Protein AF-0000000066879331 (afdb_homodimer)

Foldseek 3Di:
DLPPFKFWPDALADPVVVVVLSVLLVVQVVVDDDQVSSQVSSQVVCCVPVNHAKGKDKAQDDDDDDDADGSFWTWMDGPNMIMTIGGHDD/DLPPFKFWPDALADPVVVVVLSVLLVVQVVVDDDQVSSQVSSQVVCCVPVNHAKGKDKAQDDDDDDDAPGSFWTWMDDPNMIMTIGGHDD

Radius of gyration: 16.03 Å; Cα contacts (8 Å, |Δi|>4): 354; chains: 2; bounding box: 32×49×27 Å

Structure (mmCIF, N/CA/C/O backbone):
data_AF-0000000066879331-model_v1
#
loop_
_entity.id
_entity.type
_entity.pdbx_description
1 polymer 'Dynein light chain'
#
loop_
_atom_site.group_PDB
_atom_site.id
_atom_site.type_symbol
_atom_site.label_atom_id
_atom_site.label_alt_id
_atom_site.label_comp_id
_atom_site.label_asym_id
_atom_site.label_entity_id
_atom_site.label_seq_id
_atom_site.pdbx_PDB_ins_code
_atom_site.Cartn_x
_atom_site.Cartn_y
_atom_site.Cartn_z
_atom_site.occupancy
_atom_site.B_iso_or_equiv
_atom_site.auth_seq_id
_atom_site.auth_comp_id
_atom_site.auth_asym_id
_atom_site.auth_atom_id
_atom_site.pdbx_PDB_model_num
ATOM 1 N N . MET A 1 1 ? -7.32 -25.547 -8.086 1 41.84 1 MET A N 1
ATOM 2 C CA . MET A 1 1 ? -7.797 -24.703 -9.18 1 41.84 1 MET A CA 1
ATOM 3 C C . MET A 1 1 ? -8.031 -23.266 -8.695 1 41.84 1 MET A C 1
ATOM 5 O O . MET A 1 1 ? -8.352 -23.047 -7.527 1 41.84 1 MET A O 1
ATOM 9 N N . PRO A 1 2 ? -7.25 -22.234 -9.32 1 49.66 2 PRO A N 1
ATOM 10 C CA . PRO A 1 2 ? -7.668 -20.953 -8.758 1 49.66 2 PRO A CA 1
ATOM 11 C C . PRO A 1 2 ? -9.172 -20.891 -8.492 1 49.66 2 PRO A C 1
ATOM 13 O O . PRO A 1 2 ? -9.961 -21.469 -9.242 1 49.66 2 PRO A O 1
ATOM 16 N N . ASP A 1 3 ? -9.578 -20.812 -7.23 1 56.25 3 ASP A N 1
ATOM 17 C CA . ASP A 1 3 ? -11.008 -20.672 -6.977 1 56.25 3 ASP A CA 1
ATOM 18 C C . ASP A 1 3 ? -11.648 -19.703 -7.969 1 56.25 3 ASP A C 1
ATOM 20 O O . ASP A 1 3 ? -11.008 -18.75 -8.414 1 56.25 3 ASP A O 1
ATOM 24 N N . ASP A 1 4 ? -12.664 -20.172 -8.719 1 63.66 4 ASP A N 1
ATOM 25 C CA . ASP A 1 4 ? -13.508 -19.547 -9.719 1 63.66 4 ASP A CA 1
ATOM 26 C C . ASP A 1 4 ? -13.727 -18.062 -9.406 1 63.66 4 ASP A C 1
ATOM 28 O O . ASP A 1 4 ? -14.219 -17.312 -10.25 1 63.66 4 ASP A O 1
ATOM 32 N N . GLN A 1 5 ? -12.984 -17.578 -8.18 1 85.19 5 GLN A N 1
ATOM 33 C CA . GLN A 1 5 ? -13.391 -16.219 -7.84 1 85.19 5 GLN A CA 1
ATOM 34 C C . GLN A 1 5 ? -12.203 -15.266 -7.844 1 85.19 5 GLN A C 1
ATOM 36 O O . GLN A 1 5 ? -12.32 -14.109 -7.426 1 85.19 5 GLN A O 1
ATOM 41 N N . THR A 1 6 ? -11.078 -15.789 -8.516 1 95.06 6 THR A N 1
ATOM 42 C CA . THR A 1 6 ? -9.906 -14.914 -8.531 1 95.06 6 THR A CA 1
ATOM 43 C C . THR A 1 6 ? -9.766 -14.219 -9.883 1 95.06 6 THR A C 1
ATOM 45 O O . THR A 1 6 ? -9.875 -14.867 -10.93 1 95.06 6 THR A O 1
ATOM 48 N N . LYS A 1 7 ? -9.609 -12.953 -9.938 1 97.12 7 LYS A N 1
ATOM 49 C CA . LYS A 1 7 ? -9.391 -12.148 -11.141 1 97.12 7 LYS A CA 1
ATOM 50 C C . LYS A 1 7 ? -8.109 -11.336 -11.031 1 97.12 7 LYS A C 1
ATOM 52 O O . LYS A 1 7 ? -8.023 -10.414 -10.219 1 97.12 7 LYS A O 1
ATOM 57 N N . ILE A 1 8 ? -7.152 -11.711 -11.891 1 97.69 8 ILE A N 1
ATOM 58 C CA . ILE A 1 8 ? -5.891 -10.984 -11.906 1 97.69 8 ILE A CA 1
ATOM 59 C C . ILE A 1 8 ? -6.027 -9.727 -12.773 1 97.69 8 ILE A C 1
ATOM 61 O O . ILE A 1 8 ? -6.375 -9.812 -13.953 1 97.69 8 ILE A O 1
ATOM 65 N N . ILE A 1 9 ? -5.852 -8.664 -12.172 1 98.12 9 ILE A N 1
ATOM 66 C CA . ILE A 1 9 ? -5.949 -7.398 -12.891 1 98.12 9 ILE A CA 1
ATOM 67 C C . ILE A 1 9 ? -4.582 -7.027 -13.461 1 98.12 9 ILE A C 1
ATOM 69 O O . ILE A 1 9 ? -4.488 -6.531 -14.586 1 98.12 9 ILE A O 1
ATOM 73 N N . MET A 1 10 ? -3.494 -7.242 -12.688 1 97.81 10 MET A N 1
ATOM 74 C CA . MET A 1 10 ? -2.127 -6.93 -13.086 1 97.81 10 MET A CA 1
ATOM 75 C C . MET A 1 10 ? -1.138 -7.898 -12.445 1 97.81 10 MET A C 1
ATOM 77 O O . MET A 1 10 ? -1.244 -8.203 -11.258 1 97.81 10 MET A O 1
ATOM 81 N N . ALA A 1 11 ? -0.287 -8.43 -13.227 1 98.12 11 ALA A N 1
ATOM 82 C CA . ALA A 1 11 ? 0.788 -9.273 -12.703 1 98.12 11 ALA A CA 1
ATOM 83 C C . ALA A 1 11 ? 2.061 -9.109 -13.531 1 98.12 11 ALA A C 1
ATOM 85 O O . ALA A 1 11 ? 2.064 -9.359 -14.734 1 98.12 11 ALA A O 1
ATOM 86 N N . TYR A 1 12 ? 3.047 -8.578 -12.891 1 97.62 12 TYR A N 1
ATOM 87 C CA . TYR A 1 12 ? 4.402 -8.562 -13.43 1 97.62 12 TYR A CA 1
ATOM 88 C C . TYR A 1 12 ? 5.324 -9.461 -12.617 1 97.62 12 TYR A C 1
ATOM 90 O O . TYR A 1 12 ? 6.141 -8.977 -11.828 1 97.62 12 TYR A O 1
ATOM 98 N N . MET A 1 13 ? 5.129 -10.727 -12.828 1 97.75 13 MET A N 1
ATOM 99 C CA . MET A 1 13 ? 5.934 -11.734 -12.148 1 97.75 13 MET A CA 1
ATOM 100 C C . MET A 1 13 ? 5.816 -13.086 -12.836 1 97.75 13 MET A C 1
ATOM 102 O O . MET A 1 13 ? 4.879 -13.312 -13.609 1 97.75 13 MET A O 1
ATOM 106 N N . PRO A 1 14 ? 6.797 -14.039 -12.609 1 97.5 14 PRO A N 1
ATOM 107 C CA . PRO A 1 14 ? 6.688 -15.367 -13.211 1 97.5 14 PRO A CA 1
ATOM 108 C C . PRO A 1 14 ? 5.406 -16.094 -12.805 1 97.5 14 PRO A C 1
ATOM 110 O O . PRO A 1 14 ? 4.91 -15.898 -11.695 1 97.5 14 PRO A O 1
ATOM 113 N N . LYS A 1 15 ? 4.949 -16.984 -13.664 1 97.44 15 LYS A N 1
ATOM 114 C CA . LYS A 1 15 ? 3.668 -17.656 -13.477 1 97.44 15 LYS A CA 1
ATOM 115 C C . LYS A 1 15 ? 3.662 -18.484 -12.195 1 97.44 15 LYS A C 1
ATOM 117 O O . LYS A 1 15 ? 2.643 -18.562 -11.5 1 97.44 15 LYS A O 1
ATOM 122 N N . ASP A 1 16 ? 4.746 -19.094 -11.914 1 97.38 16 ASP A N 1
ATOM 123 C CA . ASP A 1 16 ? 4.816 -19.875 -10.688 1 97.38 16 ASP A CA 1
ATOM 124 C C . ASP A 1 16 ? 4.672 -18.984 -9.453 1 97.38 16 ASP A C 1
ATOM 126 O O . ASP A 1 16 ? 4.012 -19.359 -8.484 1 97.38 16 ASP A O 1
ATOM 130 N N . MET A 1 17 ? 5.309 -17.844 -9.461 1 98.19 17 MET A N 1
ATOM 131 C CA . MET A 1 17 ? 5.199 -16.875 -8.375 1 98.19 17 MET A CA 1
ATOM 132 C C . MET A 1 17 ? 3.775 -16.344 -8.266 1 98.19 17 MET A C 1
ATOM 134 O O . MET A 1 17 ? 3.244 -16.188 -7.164 1 98.19 17 MET A O 1
ATOM 138 N N . GLU A 1 18 ? 3.162 -16.047 -9.359 1 98.25 18 GLU A N 1
ATOM 139 C CA . GLU A 1 18 ? 1.769 -15.625 -9.422 1 98.25 18 GLU A CA 1
ATOM 140 C C . GLU A 1 18 ? 0.846 -16.656 -8.773 1 98.25 18 GLU A C 1
ATOM 142 O O . GLU A 1 18 ? 0.002 -16.297 -7.945 1 98.25 18 GLU A O 1
ATOM 147 N N . ASN A 1 19 ? 1.027 -17.891 -9.141 1 97.5 19 ASN A N 1
ATOM 148 C CA . ASN A 1 19 ? 0.225 -18.969 -8.57 1 97.5 19 ASN A CA 1
ATOM 149 C C . ASN A 1 19 ? 0.418 -19.078 -7.062 1 97.5 19 ASN A C 1
ATOM 151 O O . ASN A 1 19 ? -0.541 -19.312 -6.324 1 97.5 19 ASN A O 1
ATOM 155 N N . ASN A 1 20 ? 1.658 -18.938 -6.68 1 98.06 20 ASN A N 1
ATOM 156 C CA . ASN A 1 20 ? 1.94 -18.969 -5.25 1 98.06 20 ASN A CA 1
ATOM 157 C C . ASN A 1 20 ? 1.223 -17.844 -4.516 1 98.06 20 ASN A C 1
ATOM 159 O O . ASN A 1 20 ? 0.69 -18.047 -3.424 1 98.06 20 ASN A O 1
ATOM 163 N N . ALA A 1 21 ? 1.224 -16.625 -5.078 1 98.5 21 ALA A N 1
ATOM 164 C CA . ALA A 1 21 ? 0.538 -15.5 -4.457 1 98.5 21 ALA A CA 1
ATOM 165 C C . ALA A 1 21 ? -0.935 -15.812 -4.215 1 98.5 21 ALA A C 1
ATOM 167 O O . ALA A 1 21 ? -1.46 -15.57 -3.127 1 98.5 21 ALA A O 1
ATOM 168 N N . ILE A 1 22 ? -1.537 -16.391 -5.195 1 98.06 22 ILE A N 1
ATOM 169 C CA . ILE A 1 22 ? -2.961 -16.688 -5.121 1 98.06 22 ILE A CA 1
ATOM 170 C C . ILE A 1 22 ? -3.193 -17.812 -4.113 1 98.06 22 ILE A C 1
ATOM 172 O O . ILE A 1 22 ? -4.09 -17.734 -3.271 1 98.06 22 ILE A O 1
ATOM 176 N N . ASN A 1 23 ? -2.41 -18.828 -4.195 1 97.5 23 ASN A N 1
ATOM 177 C CA . ASN A 1 23 ? -2.549 -19.969 -3.291 1 97.5 23 ASN A CA 1
ATOM 178 C C . ASN A 1 23 ? -2.33 -19.547 -1.838 1 97.5 23 ASN A C 1
ATOM 180 O O . ASN A 1 23 ? -3.078 -19.969 -0.951 1 97.5 23 ASN A O 1
ATOM 184 N N . TRP A 1 24 ? -1.339 -18.781 -1.613 1 98.25 24 TRP A N 1
ATOM 185 C CA . TRP A 1 24 ? -1.02 -18.375 -0.249 1 98.25 24 TRP A CA 1
ATOM 186 C C . TRP A 1 24 ? -2.057 -17.391 0.282 1 98.25 24 TRP A C 1
ATOM 188 O O . TRP A 1 24 ? -2.361 -17.391 1.477 1 98.25 24 TRP A O 1
ATOM 198 N N . PHE A 1 25 ? -2.643 -16.594 -0.598 1 98.38 25 PHE A N 1
ATOM 199 C CA . PHE A 1 25 ? -3.764 -15.773 -0.14 1 98.38 25 PHE A CA 1
ATOM 200 C C . PHE A 1 25 ? -4.941 -16.656 0.257 1 98.38 25 PHE A C 1
ATOM 202 O O . PHE A 1 25 ? -5.59 -16.406 1.276 1 98.38 25 PHE A O 1
ATOM 209 N N . THR A 1 26 ? -5.184 -17.625 -0.592 1 97.38 26 THR A N 1
ATOM 210 C CA . THR A 1 26 ? -6.297 -18.531 -0.316 1 97.38 26 THR A CA 1
ATOM 211 C C . THR A 1 26 ? -6.105 -19.219 1.03 1 97.38 26 THR A C 1
ATOM 213 O O . THR A 1 26 ? -7.055 -19.344 1.806 1 97.38 26 THR A O 1
ATOM 216 N N . GLU A 1 27 ? -4.918 -19.625 1.265 1 97.69 27 GLU A N 1
ATOM 217 C CA . GLU A 1 27 ? -4.574 -20.203 2.559 1 97.69 27 GLU A CA 1
ATOM 218 C C . GLU A 1 27 ? -4.793 -19.203 3.691 1 97.69 27 GLU A C 1
ATOM 220 O O . GLU A 1 27 ? -5.383 -19.547 4.719 1 97.69 27 GLU A O 1
ATOM 225 N N . ALA A 1 28 ? -4.27 -18.016 3.568 1 98.19 28 ALA A N 1
ATOM 226 C CA . ALA A 1 28 ? -4.414 -16.969 4.582 1 98.19 28 ALA A CA 1
ATOM 227 C C . ALA A 1 28 ? -5.887 -16.672 4.848 1 98.19 28 ALA A C 1
ATOM 229 O O . ALA A 1 28 ? -6.301 -16.531 6 1 98.19 28 ALA A O 1
ATOM 230 N N . TYR A 1 29 ? -6.641 -16.562 3.76 1 97.19 29 TYR A N 1
ATOM 231 C CA . TYR A 1 29 ? -8.062 -16.25 3.852 1 97.19 29 TYR A CA 1
ATOM 232 C C . TYR A 1 29 ? -8.797 -17.312 4.66 1 97.19 29 TYR A C 1
ATOM 234 O O . TYR A 1 29 ? -9.727 -17 5.414 1 97.19 29 TYR A O 1
ATOM 242 N N . SER A 1 30 ? -8.406 -18.547 4.473 1 96.94 30 SER A N 1
ATOM 243 C CA . SER A 1 30 ? -9.047 -19.672 5.152 1 96.94 30 SER A CA 1
ATOM 244 C C . SER A 1 30 ? -8.594 -19.766 6.605 1 96.94 30 SER A C 1
ATOM 246 O O . SER A 1 30 ? -9.297 -20.344 7.445 1 96.94 30 SER A O 1
ATOM 248 N N . THR A 1 31 ? -7.492 -19.203 6.941 1 98 31 THR A N 1
ATOM 249 C CA . THR A 1 31 ? -6.859 -19.391 8.242 1 98 31 THR A CA 1
ATOM 250 C C . THR A 1 31 ? -7.145 -18.188 9.156 1 98 31 THR A C 1
ATOM 252 O O . THR A 1 31 ? -7.375 -18.359 10.352 1 98 31 THR A O 1
ATOM 255 N N . TYR A 1 32 ? -7.145 -16.984 8.586 1 98.12 32 TYR A N 1
ATOM 256 C CA . TYR A 1 32 ? -7.238 -15.781 9.398 1 98.12 32 TYR A CA 1
ATOM 257 C C . TYR A 1 32 ? -8.57 -15.07 9.172 1 98.12 32 TYR A C 1
ATOM 259 O O . TYR A 1 32 ? -9.219 -15.273 8.148 1 98.12 32 TYR A O 1
ATOM 267 N N . THR A 1 33 ? -8.867 -14.156 10.078 1 97.06 33 THR A N 1
ATOM 268 C CA . THR A 1 33 ? -10.141 -13.453 9.992 1 97.06 33 THR A CA 1
ATOM 269 C C . THR A 1 33 ? -9.93 -11.992 9.602 1 97.06 33 THR A C 1
ATOM 271 O O . THR A 1 33 ? -10.828 -11.359 9.055 1 97.06 33 THR A O 1
ATOM 274 N N . THR A 1 34 ? -8.781 -11.469 9.859 1 98.06 34 THR A N 1
ATOM 275 C CA . THR A 1 34 ? -8.602 -10.039 9.617 1 98.06 34 THR A CA 1
ATOM 276 C C . THR A 1 34 ? -7.734 -9.797 8.383 1 98.06 34 THR A C 1
ATOM 278 O O . THR A 1 34 ? -6.836 -10.594 8.094 1 98.06 34 THR A O 1
ATOM 281 N N . PHE A 1 35 ? -7.965 -8.688 7.75 1 98.12 35 PHE A N 1
ATOM 282 C CA . PHE A 1 35 ? -7.133 -8.273 6.629 1 98.12 35 PHE A CA 1
ATOM 283 C C . PHE A 1 35 ? -5.672 -8.148 7.051 1 98.12 35 PHE A C 1
ATOM 285 O O . PHE A 1 35 ? -4.77 -8.508 6.293 1 98.12 35 PHE A O 1
ATOM 292 N N . LYS A 1 36 ? -5.5 -7.688 8.242 1 98.44 36 LYS A N 1
ATOM 293 C CA . LYS A 1 36 ? -4.152 -7.457 8.758 1 98.44 36 LYS A CA 1
ATOM 294 C C . LYS A 1 36 ? -3.369 -8.766 8.844 1 98.44 36 LYS A C 1
ATOM 296 O O . LYS A 1 36 ? -2.227 -8.836 8.391 1 98.44 36 LYS A O 1
ATOM 301 N N . ASP A 1 37 ? -3.936 -9.75 9.367 1 98.75 37 ASP A N 1
ATOM 302 C CA . ASP A 1 37 ? -3.266 -11.039 9.508 1 98.75 37 ASP A CA 1
ATOM 303 C C . ASP A 1 37 ? -2.996 -11.664 8.141 1 98.75 37 ASP A C 1
ATOM 305 O O . ASP A 1 37 ? -1.944 -12.266 7.922 1 98.75 37 ASP A O 1
ATOM 309 N N . MET A 1 38 ? -3.893 -11.484 7.246 1 98.75 38 MET A N 1
ATOM 310 C CA . MET A 1 38 ? -3.719 -12.016 5.898 1 98.75 38 MET A CA 1
ATOM 311 C C . MET A 1 38 ? -2.557 -11.328 5.188 1 98.75 38 MET A C 1
ATOM 313 O O . MET A 1 38 ? -1.72 -11.992 4.57 1 98.75 38 MET A O 1
ATOM 317 N N . ALA A 1 39 ? -2.541 -10.023 5.359 1 98.88 39 ALA A N 1
ATOM 318 C CA . ALA A 1 39 ? -1.476 -9.25 4.727 1 98.88 39 ALA A CA 1
ATOM 319 C C . ALA A 1 39 ? -0.114 -9.617 5.309 1 98.88 39 ALA A C 1
ATOM 321 O O . ALA A 1 39 ? 0.865 -9.758 4.574 1 98.88 39 ALA A O 1
ATOM 322 N N . ASP A 1 40 ? -0.092 -9.773 6.605 1 98.81 40 ASP A N 1
ATOM 323 C CA . ASP A 1 40 ? 1.154 -10.148 7.266 1 98.81 40 ASP A CA 1
ATOM 324 C C . ASP A 1 40 ? 1.643 -11.516 6.777 1 98.81 40 ASP A C 1
ATOM 326 O O . ASP A 1 40 ? 2.836 -11.703 6.535 1 98.81 40 ASP A O 1
ATOM 330 N N . TYR A 1 41 ? 0.746 -12.391 6.605 1 98.81 41 TYR A N 1
ATOM 331 C CA . TYR A 1 41 ? 1.073 -13.734 6.156 1 98.81 41 TYR A CA 1
ATOM 332 C C . TYR A 1 41 ? 1.686 -13.711 4.762 1 98.81 41 TYR A C 1
ATOM 334 O O . TYR A 1 41 ? 2.73 -14.328 4.523 1 98.81 41 TYR A O 1
ATOM 342 N N . LEU A 1 42 ? 1.048 -13.016 3.883 1 98.75 42 LEU A N 1
ATOM 343 C CA . LEU A 1 42 ? 1.525 -12.938 2.506 1 98.75 42 LEU A CA 1
ATOM 344 C C . LEU A 1 42 ? 2.898 -12.273 2.443 1 98.75 42 LEU A C 1
ATOM 346 O O . LEU A 1 42 ? 3.807 -12.781 1.78 1 98.75 42 LEU A O 1
ATOM 350 N N . LYS A 1 43 ? 2.977 -11.195 3.092 1 98.69 43 LYS A N 1
ATOM 351 C CA . LYS A 1 43 ? 4.242 -10.469 3.086 1 98.69 43 LYS A CA 1
ATOM 352 C C . LYS A 1 43 ? 5.379 -11.344 3.609 1 98.69 43 LYS A C 1
ATOM 354 O O . LYS A 1 43 ? 6.449 -11.406 3.002 1 98.69 43 LYS A O 1
ATOM 359 N N . GLN A 1 44 ? 5.129 -11.984 4.707 1 98.56 44 GLN A N 1
ATOM 360 C CA . GLN A 1 44 ? 6.156 -12.812 5.336 1 98.56 44 GLN A CA 1
ATOM 361 C C . GLN A 1 44 ? 6.527 -13.992 4.445 1 98.56 44 GLN A C 1
ATOM 363 O O . GLN A 1 44 ? 7.707 -14.336 4.316 1 98.56 44 GLN A O 1
ATOM 368 N N . LYS A 1 45 ? 5.582 -14.633 3.883 1 98.62 45 LYS A N 1
ATOM 369 C CA . LYS A 1 45 ? 5.832 -15.75 2.982 1 98.62 45 LYS A CA 1
ATOM 370 C C . LYS A 1 45 ? 6.699 -15.328 1.801 1 98.62 45 LYS A C 1
ATOM 372 O O . LYS A 1 45 ? 7.672 -16 1.461 1 98.62 45 LYS A O 1
ATOM 377 N N . PHE A 1 46 ? 6.387 -14.219 1.243 1 98.62 46 PHE A N 1
ATOM 378 C CA . PHE A 1 46 ? 7.129 -13.742 0.083 1 98.62 46 PHE A CA 1
ATOM 379 C C . PHE A 1 46 ? 8.523 -13.266 0.489 1 98.62 46 PHE A C 1
ATOM 381 O O . PHE A 1 46 ? 9.5 -13.516 -0.22 1 98.62 46 PHE A O 1
ATOM 388 N N . ASP A 1 47 ? 8.578 -12.617 1.623 1 97.75 47 ASP A N 1
ATOM 389 C CA . ASP A 1 47 ? 9.898 -12.234 2.121 1 97.75 47 ASP A CA 1
ATOM 390 C C . ASP A 1 47 ? 10.789 -13.453 2.318 1 97.75 47 ASP A C 1
ATOM 392 O O . ASP A 1 47 ? 11.984 -13.414 2.012 1 97.75 47 ASP A O 1
ATOM 396 N N . HIS A 1 48 ? 10.195 -14.453 2.818 1 98.38 48 HIS A N 1
ATOM 397 C CA . HIS A 1 48 ? 10.945 -15.656 3.16 1 98.38 48 HIS A CA 1
ATOM 398 C C . HIS A 1 48 ? 11.383 -16.406 1.907 1 98.38 48 HIS A C 1
ATOM 400 O O . HIS A 1 48 ? 12.523 -16.875 1.831 1 98.38 48 HIS A O 1
ATOM 406 N N . ILE A 1 49 ? 10.602 -16.453 0.929 1 98.12 49 ILE A N 1
ATOM 407 C CA . ILE A 1 49 ? 10.836 -17.312 -0.226 1 98.12 49 ILE A CA 1
ATOM 408 C C . ILE A 1 49 ? 11.562 -16.531 -1.314 1 98.12 49 ILE A C 1
ATOM 410 O O . ILE A 1 49 ? 12.469 -17.062 -1.97 1 98.12 49 ILE A O 1
ATOM 414 N N . TYR A 1 50 ? 11.141 -15.266 -1.472 1 96.88 50 TYR A N 1
ATOM 415 C CA . TYR A 1 50 ? 11.625 -14.555 -2.65 1 96.88 50 TYR A CA 1
ATOM 416 C C . TYR A 1 50 ? 12.531 -13.406 -2.256 1 96.88 50 TYR A C 1
ATOM 418 O O . TYR A 1 50 ? 12.914 -12.586 -3.1 1 96.88 50 TYR A O 1
ATOM 426 N N . GLY A 1 51 ? 12.906 -13.273 -1.035 1 95.62 51 GLY A N 1
ATOM 427 C CA . GLY A 1 51 ? 13.766 -12.195 -0.564 1 95.62 51 GLY A CA 1
ATOM 428 C C . GLY A 1 51 ? 13 -11.031 0.031 1 95.62 51 GLY A C 1
ATOM 429 O O . GLY A 1 51 ? 11.867 -10.758 -0.374 1 95.62 51 GLY A O 1
ATOM 430 N N . ARG A 1 52 ? 13.508 -10.227 0.78 1 93.94 52 ARG A N 1
ATOM 431 C CA . ARG A 1 52 ? 12.852 -9.227 1.622 1 93.94 52 ARG A CA 1
ATOM 432 C C . ARG A 1 52 ? 12.359 -8.055 0.79 1 93.94 52 ARG A C 1
ATOM 434 O O . ARG A 1 52 ? 12.594 -7.996 -0.418 1 93.94 52 ARG A O 1
ATOM 441 N N . ASN A 1 53 ? 11.562 -7.219 1.377 1 95.19 53 ASN A N 1
ATOM 442 C CA . ASN A 1 53 ? 11.078 -5.914 0.927 1 95.19 53 ASN A CA 1
ATOM 443 C C . ASN A 1 53 ? 9.812 -6.043 0.09 1 95.19 53 ASN A C 1
ATOM 445 O O . ASN A 1 53 ? 9.602 -5.273 -0.847 1 95.19 53 ASN A O 1
ATOM 449 N N . TRP A 1 54 ? 9.102 -7.035 0.367 1 97.81 54 TRP A N 1
ATOM 450 C CA . TRP A 1 54 ? 7.746 -7.082 -0.173 1 97.81 54 TRP A CA 1
ATOM 451 C C . TRP A 1 54 ? 6.793 -6.254 0.68 1 97.81 54 TRP A C 1
ATOM 453 O O . TRP A 1 54 ? 6.988 -6.117 1.89 1 97.81 54 TRP A O 1
ATOM 463 N N . GLN A 1 55 ? 5.723 -5.68 0.072 1 98.38 55 GLN A N 1
ATOM 464 C CA . GLN A 1 55 ? 4.629 -4.945 0.698 1 98.38 55 GLN A CA 1
ATOM 465 C C . GLN A 1 55 ? 3.277 -5.531 0.302 1 98.38 55 GLN A C 1
ATOM 467 O O . GLN A 1 55 ? 3.086 -5.945 -0.843 1 98.38 55 GLN A O 1
ATOM 472 N N . CYS A 1 56 ? 2.42 -5.566 1.199 1 98.88 56 CYS A N 1
ATOM 473 C CA . CYS A 1 56 ? 1.116 -6.152 0.91 1 98.88 56 CYS A CA 1
ATOM 474 C C . CYS A 1 56 ? -0.008 -5.258 1.421 1 98.88 56 CYS A C 1
ATOM 476 O O . CYS A 1 56 ? 0.044 -4.777 2.553 1 98.88 56 CYS A O 1
ATOM 478 N N . VAL A 1 57 ? -0.971 -5.023 0.588 1 98.94 57 VAL A N 1
ATOM 479 C CA . VAL A 1 57 ? -2.195 -4.309 0.935 1 98.94 57 VAL A CA 1
ATOM 480 C C . VAL A 1 57 ? -3.41 -5.164 0.585 1 98.94 57 VAL A C 1
ATOM 482 O O . VAL A 1 57 ? -3.496 -5.711 -0.517 1 98.94 57 VAL A O 1
ATOM 485 N N . ILE A 1 58 ? -4.328 -5.309 1.474 1 98.81 58 ILE A N 1
ATOM 486 C CA . ILE A 1 58 ? -5.566 -6.051 1.264 1 98.81 58 ILE A CA 1
ATOM 487 C C . ILE A 1 58 ? -6.758 -5.195 1.695 1 98.81 58 ILE A C 1
ATOM 489 O O . ILE A 1 58 ? -6.723 -4.555 2.75 1 98.81 58 ILE A O 1
ATOM 493 N N . GLY A 1 59 ? -7.773 -5.195 0.857 1 98.44 59 GLY A N 1
ATOM 494 C CA . GLY A 1 59 ? -8.953 -4.441 1.244 1 98.44 59 GLY A CA 1
ATOM 495 C C . GLY A 1 59 ? -10.094 -4.555 0.245 1 98.44 59 GLY A C 1
ATOM 496 O O . GLY A 1 59 ? -10.156 -5.52 -0.518 1 98.44 59 GLY A O 1
ATOM 497 N N . ARG A 1 60 ? -11.062 -3.674 0.24 1 97.25 60 ARG A N 1
ATOM 498 C CA . ARG A 1 60 ? -12.25 -3.738 -0.601 1 97.25 60 ARG A CA 1
ATOM 499 C C . ARG A 1 60 ? -12.398 -2.477 -1.442 1 97.25 60 ARG A C 1
ATOM 501 O O . ARG A 1 60 ? -13.078 -2.484 -2.471 1 97.25 60 ARG A O 1
ATOM 508 N N . ASP A 1 61 ? -11.766 -1.378 -1.007 1 97.12 61 ASP A N 1
ATOM 509 C CA . ASP A 1 61 ? -11.938 -0.096 -1.684 1 97.12 61 ASP A CA 1
ATOM 510 C C . ASP A 1 61 ? -10.719 0.803 -1.473 1 97.12 61 ASP A C 1
ATOM 512 O O . ASP A 1 61 ? -10.75 1.718 -0.647 1 97.12 61 ASP A O 1
ATOM 516 N N . PHE A 1 62 ? -9.742 0.505 -2.361 1 98.62 62 PHE A N 1
ATOM 517 C CA . PHE A 1 62 ? -8.562 1.352 -2.268 1 98.62 62 PHE A CA 1
ATOM 518 C C . PHE A 1 62 ? -7.922 1.543 -3.639 1 98.62 62 PHE A C 1
ATOM 520 O O . PHE A 1 62 ? -8.242 0.819 -4.586 1 98.62 62 PHE A O 1
ATOM 527 N N . GLU A 1 63 ? -7.109 2.529 -3.746 1 98.62 63 GLU A N 1
ATOM 528 C CA . GLU A 1 63 ? -6.207 2.777 -4.867 1 98.62 63 GLU A CA 1
ATOM 529 C C . GLU A 1 63 ? -4.773 2.992 -4.387 1 98.62 63 GLU A C 1
ATOM 531 O O . GLU A 1 63 ? -4.547 3.293 -3.211 1 98.62 63 GLU A O 1
ATOM 536 N N . SER A 1 64 ? -3.898 2.732 -5.297 1 98.56 64 SER A N 1
ATOM 537 C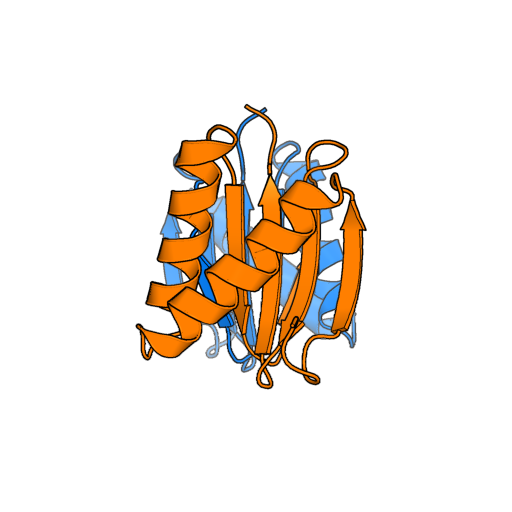 CA . SER A 1 64 ? -2.506 2.881 -4.883 1 98.56 64 SER A CA 1
ATOM 538 C C . SER A 1 64 ? -1.676 3.551 -5.973 1 98.56 64 SER A C 1
ATOM 540 O O . SER A 1 64 ? -2.059 3.545 -7.145 1 98.56 64 SER A O 1
ATOM 542 N N . SER A 1 65 ? -0.681 4.215 -5.625 1 98.69 65 SER A N 1
ATOM 543 C CA . SER A 1 65 ? 0.433 4.648 -6.465 1 98.69 65 SER A CA 1
ATOM 544 C C . SER A 1 65 ? 1.766 4.156 -5.91 1 98.69 65 SER A C 1
ATOM 546 O O . SER A 1 65 ? 2.203 4.598 -4.844 1 98.69 65 SER A O 1
ATOM 548 N N . ILE A 1 66 ? 2.383 3.176 -6.68 1 97.5 66 ILE A N 1
ATOM 549 C CA . ILE A 1 66 ? 3.549 2.518 -6.102 1 97.5 66 ILE A CA 1
ATOM 550 C C . ILE A 1 66 ? 4.648 2.396 -7.152 1 97.5 66 ILE A C 1
ATOM 552 O O . ILE A 1 66 ? 4.375 2.457 -8.352 1 97.5 66 ILE A O 1
ATOM 556 N N . THR A 1 67 ? 5.863 2.318 -6.715 1 95.25 67 THR A N 1
ATOM 557 C CA . THR A 1 67 ? 7.02 1.922 -7.512 1 95.25 67 THR A CA 1
ATOM 558 C C . THR A 1 67 ? 7.543 0.56 -7.062 1 95.25 67 THR A C 1
ATOM 560 O O . THR A 1 67 ? 7.719 0.318 -5.867 1 95.25 67 THR A O 1
ATOM 563 N N . HIS A 1 68 ? 7.688 -0.33 -7.977 1 94.19 68 HIS A N 1
ATOM 564 C CA . HIS A 1 68 ? 8.117 -1.684 -7.645 1 94.19 68 HIS A CA 1
ATOM 565 C C . HIS A 1 68 ? 9.312 -2.105 -8.5 1 94.19 68 HIS A C 1
ATOM 567 O O . HIS A 1 68 ? 9.555 -1.525 -9.555 1 94.19 68 HIS A O 1
ATOM 573 N N . LEU A 1 69 ? 10.109 -3.043 -7.992 1 92.56 69 LEU A N 1
ATOM 574 C CA . LEU A 1 69 ? 11.141 -3.699 -8.789 1 92.56 69 LEU A CA 1
ATOM 575 C C . LEU A 1 69 ? 10.523 -4.465 -9.953 1 92.56 69 LEU A C 1
ATOM 577 O O . LEU A 1 69 ? 9.43 -5.027 -9.82 1 92.56 69 LEU A O 1
ATOM 581 N N . ASP A 1 70 ? 11.25 -4.512 -10.977 1 91.06 70 ASP A N 1
ATOM 582 C CA . ASP A 1 70 ? 10.742 -5.148 -12.188 1 91.06 70 ASP A CA 1
ATOM 583 C C . ASP A 1 70 ? 10.359 -6.602 -11.922 1 91.06 70 ASP A C 1
ATOM 585 O O . ASP A 1 70 ? 11.086 -7.328 -11.234 1 91.06 70 ASP A O 1
ATOM 589 N N . ASN A 1 71 ? 9.188 -6.996 -12.359 1 91.81 71 ASN A N 1
ATOM 590 C CA . ASN A 1 71 ? 8.68 -8.367 -12.359 1 91.81 71 ASN A CA 1
ATOM 591 C C . ASN A 1 71 ? 8.367 -8.844 -10.938 1 91.81 71 ASN A C 1
ATOM 593 O O . ASN A 1 71 ? 8.539 -10.023 -10.625 1 91.81 71 ASN A O 1
ATOM 597 N N . ASN A 1 72 ? 8.047 -7.93 -10.094 1 96.62 72 ASN A N 1
ATOM 598 C CA . ASN A 1 72 ? 7.711 -8.273 -8.711 1 96.62 72 ASN A CA 1
ATOM 599 C C . ASN A 1 72 ? 6.453 -7.551 -8.242 1 96.62 72 ASN A C 1
ATOM 601 O O . ASN A 1 72 ? 6.488 -6.816 -7.254 1 96.62 72 ASN A O 1
ATOM 605 N N . LEU A 1 73 ? 5.398 -7.789 -8.938 1 98.5 73 LEU A N 1
ATOM 606 C CA . LEU A 1 73 ? 4.133 -7.148 -8.602 1 98.5 73 LEU A CA 1
ATOM 607 C C . LEU A 1 73 ? 2.957 -8.039 -8.992 1 98.5 73 LEU A C 1
ATOM 609 O O . LEU A 1 73 ? 2.945 -8.617 -10.086 1 98.5 73 LEU A O 1
ATOM 613 N N . ILE A 1 74 ? 1.949 -8.094 -8.148 1 98.81 74 ILE A N 1
ATOM 614 C CA . ILE A 1 74 ? 0.663 -8.672 -8.523 1 98.81 74 ILE A CA 1
ATOM 615 C C . ILE A 1 74 ? -0.466 -7.902 -7.84 1 98.81 74 ILE A C 1
ATOM 617 O O . ILE A 1 74 ? -0.339 -7.496 -6.684 1 98.81 74 ILE A O 1
ATOM 621 N N . TYR A 1 75 ? -1.507 -7.66 -8.586 1 98.81 75 TYR A N 1
ATOM 622 C CA . TYR A 1 75 ? -2.758 -7.055 -8.148 1 98.81 75 TYR A CA 1
ATOM 623 C C . TYR A 1 75 ? -3.955 -7.867 -8.625 1 98.81 75 TYR A C 1
ATOM 625 O O . TYR A 1 75 ? -4.164 -8.023 -9.828 1 98.81 75 TYR A O 1
ATOM 633 N N . PHE A 1 76 ? -4.742 -8.359 -7.684 1 98.75 76 PHE A N 1
ATOM 634 C CA . PHE A 1 76 ? -5.828 -9.25 -8.086 1 98.75 76 PHE A CA 1
ATOM 635 C C . PHE A 1 76 ? -6.988 -9.164 -7.098 1 98.75 76 PHE A C 1
ATOM 637 O O . PHE A 1 76 ? -6.848 -8.594 -6.012 1 98.75 76 PHE A O 1
ATOM 644 N N . TYR A 1 77 ? -8.164 -9.641 -7.539 1 97.88 77 TYR A N 1
ATOM 645 C CA . TYR A 1 77 ? -9.352 -9.781 -6.703 1 97.88 77 TYR A CA 1
ATOM 646 C C . TYR A 1 77 ? -9.609 -11.25 -6.367 1 97.88 77 TYR A C 1
ATOM 648 O O . TYR A 1 77 ? -9.43 -12.125 -7.215 1 97.88 77 TYR A O 1
ATOM 656 N N . SER A 1 78 ? -9.945 -11.469 -5.137 1 96.38 78 SER A N 1
ATOM 657 C CA . SER A 1 78 ? -10.336 -12.812 -4.711 1 96.38 78 SER A CA 1
ATOM 658 C C . SER A 1 78 ? -11.25 -12.758 -3.488 1 96.38 78 SER A C 1
ATOM 660 O O . SER A 1 78 ? -10.977 -12.016 -2.541 1 96.38 78 SER A O 1
ATOM 662 N N . LYS A 1 79 ? -12.297 -13.555 -3.447 1 91.38 79 LYS A N 1
ATOM 663 C CA . LYS A 1 79 ? -13.18 -13.68 -2.295 1 91.38 79 LYS A CA 1
ATOM 664 C C . LYS A 1 79 ? -13.695 -12.32 -1.846 1 91.38 79 LYS A C 1
ATOM 666 O O . LYS A 1 79 ? -13.672 -12 -0.656 1 91.38 79 LYS A O 1
ATOM 671 N N . SER A 1 80 ? -13.945 -11.344 -2.801 1 93.44 80 SER A N 1
ATOM 672 C CA . SER A 1 80 ? -14.531 -10.023 -2.605 1 93.44 80 SER A CA 1
ATOM 673 C C . SER A 1 80 ? -13.492 -9.023 -2.104 1 93.44 80 SER A C 1
ATOM 675 O O . SER A 1 80 ? -13.828 -7.91 -1.702 1 93.44 80 SER A O 1
ATOM 677 N N . LEU A 1 81 ? -12.273 -9.523 -2.107 1 97.38 81 LEU A N 1
ATOM 678 C CA . LEU A 1 81 ? -11.188 -8.648 -1.68 1 97.38 81 LEU A CA 1
ATOM 679 C C . LEU A 1 81 ? -10.273 -8.305 -2.852 1 97.38 81 LEU A C 1
ATOM 681 O O . LEU A 1 81 ? -10.242 -9.016 -3.855 1 97.38 81 LEU A O 1
ATOM 685 N N . GLU A 1 82 ? -9.641 -7.211 -2.666 1 98.12 82 GLU A N 1
ATOM 686 C CA . GLU A 1 82 ? -8.539 -6.898 -3.578 1 98.12 82 GLU A CA 1
ATOM 687 C C . GLU A 1 82 ? -7.195 -6.949 -2.861 1 98.12 82 GLU A C 1
ATOM 689 O O . GLU A 1 82 ? -7.09 -6.559 -1.695 1 98.12 82 GLU A O 1
ATOM 694 N N . ILE A 1 83 ? -6.141 -7.512 -3.486 1 98.81 83 ILE A N 1
ATOM 695 C CA . ILE A 1 83 ? -4.816 -7.754 -2.926 1 98.81 83 ILE A CA 1
ATOM 696 C C . ILE A 1 83 ? -3.754 -7.109 -3.816 1 98.81 83 ILE A C 1
ATOM 698 O O . ILE A 1 83 ? -3.73 -7.336 -5.027 1 98.81 83 ILE A O 1
ATOM 702 N N . LEU A 1 84 ? -2.938 -6.309 -3.219 1 98.94 84 LEU A N 1
ATOM 703 C CA . LEU A 1 84 ? -1.769 -5.73 -3.873 1 98.94 84 LEU A CA 1
ATOM 704 C C . LEU A 1 84 ? -0.483 -6.188 -3.193 1 98.94 84 LEU A C 1
ATOM 706 O O . LEU A 1 84 ? -0.3 -5.977 -1.993 1 98.94 84 LEU A O 1
ATOM 710 N N . LEU A 1 85 ? 0.309 -6.863 -3.9 1 98.88 85 LEU A N 1
ATOM 711 C CA . LEU A 1 85 ? 1.59 -7.387 -3.436 1 98.88 85 LEU A CA 1
ATOM 712 C C . LEU A 1 85 ? 2.715 -6.992 -4.387 1 98.88 85 LEU A C 1
ATOM 714 O O . LEU A 1 85 ? 2.639 -7.254 -5.59 1 98.88 85 LEU A O 1
ATOM 718 N N . PHE A 1 86 ? 3.734 -6.281 -3.785 1 98.38 86 PHE A N 1
ATOM 719 C CA . PHE A 1 86 ? 4.809 -5.816 -4.656 1 98.38 86 PHE A CA 1
ATOM 720 C C . PHE A 1 86 ? 6.113 -5.684 -3.881 1 98.38 86 PHE A C 1
ATOM 722 O O . PHE A 1 86 ? 6.102 -5.484 -2.664 1 98.38 86 PHE A O 1
ATOM 729 N N . LYS A 1 87 ? 7.195 -5.875 -4.629 1 97.12 87 LYS A N 1
ATOM 730 C CA . LYS A 1 87 ? 8.523 -5.773 -4.039 1 97.12 87 LYS A CA 1
ATOM 731 C C . LYS A 1 87 ? 9.156 -4.414 -4.336 1 97.12 87 LYS A C 1
ATOM 733 O O . LYS A 1 87 ? 9.016 -3.889 -5.441 1 97.12 87 LYS A O 1
ATOM 738 N N . THR A 1 88 ? 9.75 -3.828 -3.316 1 95.31 88 THR A N 1
ATOM 739 C CA . THR A 1 88 ? 10.43 -2.553 -3.506 1 95.31 88 THR A CA 1
ATOM 740 C C . THR A 1 88 ? 11.945 -2.723 -3.383 1 95.31 88 THR A C 1
ATOM 742 O O . THR A 1 88 ? 12.422 -3.758 -2.912 1 95.31 88 THR A O 1
ATOM 745 N N . ALA A 1 89 ? 12.727 -1.774 -3.939 1 81.62 89 ALA A N 1
ATOM 746 C CA . ALA A 1 89 ? 14.18 -1.878 -4.039 1 81.62 89 ALA A CA 1
ATOM 747 C C . ALA A 1 89 ? 14.836 -1.77 -2.666 1 81.62 89 ALA A C 1
ATOM 749 O O . ALA A 1 89 ? 14.195 -1.349 -1.698 1 81.62 89 ALA A O 1
ATOM 750 N N . TYR A 1 90 ? 16.094 -2.338 -2.479 1 65.06 90 TYR A N 1
ATOM 751 C CA . TYR A 1 90 ? 16.953 -2.328 -1.294 1 65.06 90 TYR A CA 1
ATOM 752 C C . TYR A 1 90 ? 17.5 -0.934 -1.031 1 65.06 90 TYR A C 1
ATOM 754 O O . TYR A 1 90 ? 17.734 -0.165 -1.967 1 65.06 90 TYR A O 1
ATOM 762 N N . MET B 1 1 ? -5.859 25.25 9.109 1 41.72 1 MET B N 1
ATOM 763 C CA . MET B 1 1 ? -6.043 24.391 10.273 1 41.72 1 MET B CA 1
ATOM 764 C C . MET B 1 1 ? -6.344 22.953 9.859 1 41.72 1 MET B C 1
ATOM 766 O O . MET B 1 1 ? -6.945 22.719 8.805 1 41.72 1 MET B O 1
ATOM 770 N N . PRO B 1 2 ? -5.402 21.938 10.211 1 49.41 2 PRO B N 1
ATOM 771 C CA . PRO B 1 2 ? -5.918 20.656 9.75 1 49.41 2 PRO B CA 1
ATOM 772 C C . PRO B 1 2 ? -7.434 20.547 9.875 1 49.41 2 PRO B C 1
ATOM 774 O O . PRO B 1 2 ? -8.023 21.094 10.805 1 49.41 2 PRO B O 1
ATOM 777 N N . ASP B 1 3 ? -8.148 20.453 8.773 1 55.84 3 ASP B N 1
ATOM 778 C CA . ASP B 1 3 ? -9.594 20.281 8.891 1 55.84 3 ASP B CA 1
ATOM 779 C C . ASP B 1 3 ? -9.938 19.312 10.023 1 55.84 3 ASP B C 1
ATOM 781 O O . ASP B 1 3 ? -9.164 18.406 10.328 1 55.84 3 ASP B O 1
ATOM 785 N N . ASP B 1 4 ? -10.742 19.766 10.984 1 63.47 4 ASP B N 1
ATOM 786 C CA . ASP B 1 4 ? -11.312 19.125 12.172 1 63.47 4 ASP B CA 1
ATOM 787 C C . ASP B 1 4 ? -11.555 17.641 11.922 1 63.47 4 ASP B C 1
ATOM 789 O O . ASP B 1 4 ? -11.812 16.875 12.867 1 63.47 4 ASP B O 1
ATOM 793 N N . GLN B 1 5 ? -11.102 17.125 10.57 1 84.56 5 GLN B N 1
ATOM 794 C CA . GLN B 1 5 ? -11.562 15.758 10.344 1 84.56 5 GLN B CA 1
ATOM 795 C C . GLN B 1 5 ? -10.383 14.828 10.078 1 84.56 5 GLN B C 1
ATOM 797 O O . GLN B 1 5 ? -10.578 13.664 9.711 1 84.56 5 GLN B O 1
ATOM 802 N N . THR B 1 6 ? -9.133 15.375 10.461 1 94.94 6 THR B N 1
ATOM 803 C CA . THR B 1 6 ? -7.98 14.516 10.227 1 94.94 6 THR B CA 1
ATOM 804 C C . THR B 1 6 ? -7.543 13.828 11.516 1 94.94 6 THR B C 1
ATOM 806 O O . THR B 1 6 ? -7.434 14.477 12.562 1 94.94 6 THR B O 1
ATOM 809 N N . LYS B 1 7 ? -7.348 12.555 11.539 1 97 7 LYS B N 1
ATOM 810 C CA . LYS B 1 7 ? -6.871 11.758 12.664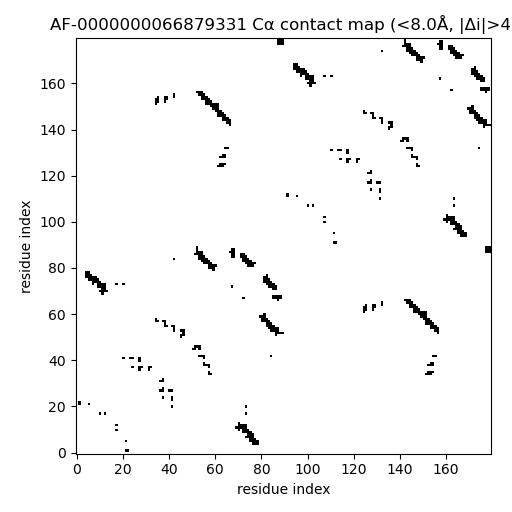 1 97 7 LYS B CA 1
ATOM 811 C C . LYS B 1 7 ? -5.633 10.953 12.281 1 97 7 LYS B C 1
ATOM 813 O O . LYS B 1 7 ? -5.719 10.023 11.469 1 97 7 LYS B O 1
ATOM 818 N N . ILE B 1 8 ? -4.535 11.328 12.914 1 97.69 8 ILE B N 1
ATOM 819 C CA . ILE B 1 8 ? -3.293 10.609 12.664 1 97.69 8 ILE B CA 1
ATOM 820 C C . ILE B 1 8 ? -3.234 9.359 13.539 1 97.69 8 ILE B C 1
ATOM 822 O O . ILE B 1 8 ? -3.322 9.445 14.766 1 97.69 8 ILE B O 1
ATOM 826 N N . ILE B 1 9 ? -3.174 8.305 12.914 1 98.06 9 ILE B N 1
ATOM 827 C CA . ILE B 1 9 ? -3.105 7.039 13.641 1 98.06 9 ILE B CA 1
ATOM 828 C C . ILE B 1 9 ? -1.646 6.68 13.906 1 98.06 9 ILE B C 1
ATOM 830 O O . ILE B 1 9 ? -1.31 6.191 14.992 1 98.06 9 ILE B O 1
ATOM 834 N N . MET B 1 10 ? -0.758 6.898 12.914 1 97.75 10 MET B N 1
ATOM 835 C CA . MET B 1 10 ? 0.667 6.598 13.016 1 97.75 10 MET B CA 1
ATOM 836 C C . MET B 1 10 ? 1.488 7.566 12.172 1 97.75 10 MET B C 1
ATOM 838 O O . MET B 1 10 ? 1.127 7.863 11.031 1 97.75 10 MET B O 1
ATOM 842 N N . ALA B 1 11 ? 2.482 8.109 12.75 1 98.06 11 ALA B N 1
ATOM 843 C CA . ALA B 1 11 ? 3.42 8.953 12.008 1 98.06 11 ALA B CA 1
ATOM 844 C C . ALA B 1 11 ? 4.84 8.789 12.547 1 98.06 11 ALA B C 1
ATOM 846 O O . ALA B 1 11 ? 5.102 9.047 13.719 1 98.06 11 ALA B O 1
ATOM 847 N N . TYR B 1 12 ? 5.672 8.258 11.703 1 97.62 12 TYR B N 1
ATOM 848 C CA . TYR B 1 12 ? 7.109 8.242 11.945 1 97.62 12 TYR B CA 1
ATOM 849 C C . TYR B 1 12 ? 7.84 9.141 10.953 1 97.62 12 TYR B C 1
ATOM 851 O O . TYR B 1 12 ? 8.477 8.656 10.016 1 97.62 12 TYR B O 1
ATOM 859 N N . MET B 1 13 ? 7.672 10.414 11.195 1 97.75 13 MET B N 1
ATOM 860 C CA . MET B 1 13 ? 8.305 11.422 10.352 1 97.75 13 MET B CA 1
ATOM 861 C C . MET B 1 13 ? 8.328 12.781 11.047 1 97.75 13 MET B C 1
ATOM 863 O O . MET B 1 13 ? 7.578 13.008 12 1 97.75 13 MET B O 1
ATOM 867 N N . PRO B 1 14 ? 9.219 13.742 10.617 1 97.5 14 PRO B N 1
ATOM 868 C CA . PRO B 1 14 ? 9.242 15.07 11.219 1 97.5 14 PRO B CA 1
ATOM 869 C C . PRO B 1 14 ? 7.898 15.789 11.102 1 97.5 14 PRO B C 1
ATOM 871 O O . PRO B 1 14 ? 7.172 15.594 10.125 1 97.5 14 PRO B O 1
ATOM 874 N N . LYS B 1 15 ? 7.648 16.672 12.039 1 97.44 15 LYS B N 1
ATOM 875 C CA . LYS B 1 15 ? 6.352 17.344 12.133 1 97.44 15 LYS B CA 1
ATOM 876 C C . LYS B 1 15 ? 6.066 18.172 10.875 1 97.44 15 LYS B C 1
ATOM 878 O O . LYS B 1 15 ? 4.922 18.234 10.422 1 97.44 15 LYS B O 1
ATOM 883 N N . ASP B 1 16 ? 7.059 18.781 10.375 1 97.38 16 ASP B N 1
ATOM 884 C CA . ASP B 1 16 ? 6.859 19.562 9.156 1 97.38 16 ASP B CA 1
ATOM 885 C C . ASP B 1 16 ? 6.453 18.672 7.988 1 97.38 16 ASP B C 1
ATOM 887 O O . ASP B 1 16 ? 5.598 19.047 7.18 1 97.38 16 ASP B O 1
ATOM 891 N N . MET B 1 17 ? 7.078 17.531 7.852 1 98.19 17 MET B N 1
ATOM 892 C CA . MET B 1 17 ? 6.742 16.562 6.82 1 98.19 17 MET B CA 1
ATOM 893 C C . MET B 1 17 ? 5.33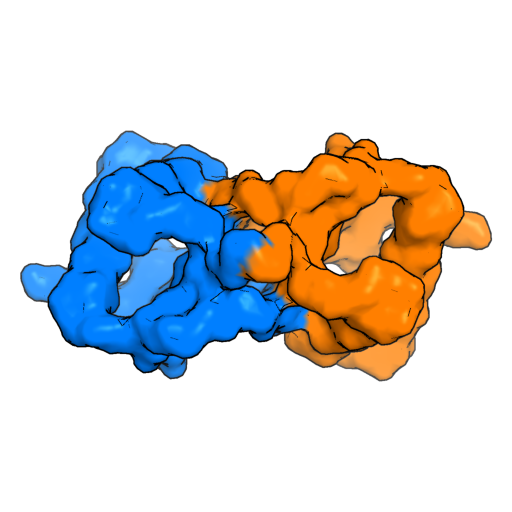2 16.016 7.023 1 98.19 17 MET B C 1
ATOM 895 O O . MET B 1 17 ? 4.574 15.875 6.062 1 98.19 17 MET B O 1
ATOM 899 N N . GLU B 1 18 ? 4.973 15.742 8.227 1 98.25 18 GLU B N 1
ATOM 900 C CA . GLU B 1 18 ? 3.627 15.312 8.586 1 98.25 18 GLU B CA 1
ATOM 901 C C . GLU B 1 18 ? 2.58 16.328 8.148 1 98.25 18 GLU B C 1
ATOM 903 O O . GLU B 1 18 ? 1.58 15.969 7.523 1 98.25 18 GLU B O 1
ATOM 908 N N . ASN B 1 19 ? 2.824 17.578 8.461 1 97.5 19 ASN B N 1
ATOM 909 C CA . ASN B 1 19 ? 1.913 18.641 8.086 1 97.5 19 ASN B CA 1
ATOM 910 C C . ASN B 1 19 ? 1.775 18.75 6.566 1 97.5 19 ASN B C 1
ATOM 912 O O . ASN B 1 19 ? 0.679 18.984 6.055 1 97.5 19 ASN B O 1
ATOM 916 N N . ASN B 1 20 ? 2.906 18.609 5.926 1 98 20 ASN B N 1
ATOM 917 C CA . ASN B 1 20 ? 2.873 18.641 4.469 1 98 20 ASN B CA 1
ATOM 918 C C . ASN B 1 20 ? 2.018 17.5 3.908 1 98 20 ASN B C 1
ATOM 920 O O . ASN B 1 20 ? 1.26 17.703 2.957 1 98 20 ASN B O 1
ATOM 924 N N . ALA B 1 21 ? 2.145 16.297 4.461 1 98.5 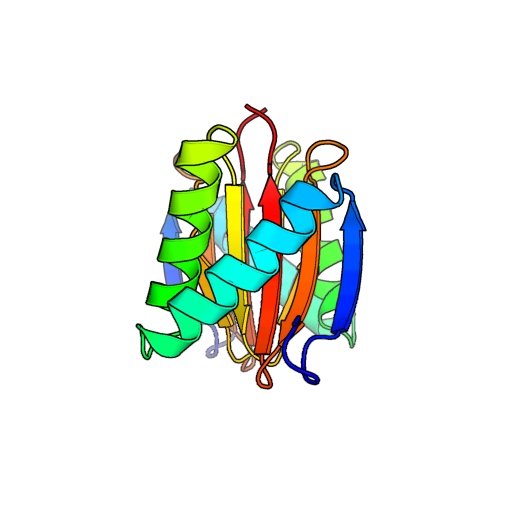21 ALA B N 1
ATOM 925 C CA . ALA 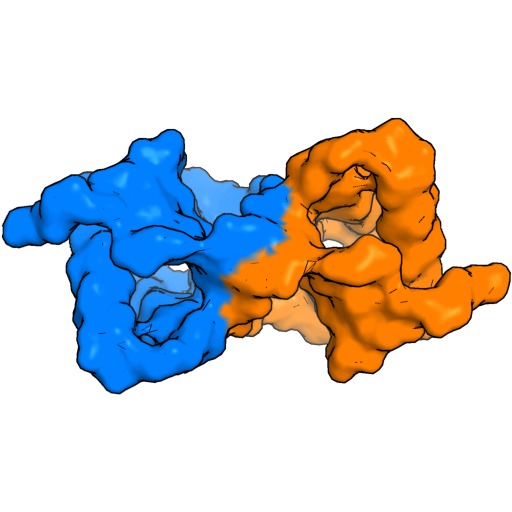B 1 21 ? 1.348 15.156 4.004 1 98.5 21 ALA B CA 1
ATOM 926 C C . ALA B 1 21 ? -0.145 15.461 4.086 1 98.5 21 ALA B C 1
ATOM 928 O O . ALA B 1 21 ? -0.891 15.211 3.139 1 98.5 21 ALA B O 1
ATOM 929 N N . ILE B 1 22 ? -0.525 16.031 5.168 1 98.06 22 ILE B N 1
ATOM 930 C CA . ILE B 1 22 ? -1.933 16.344 5.402 1 98.06 22 ILE B CA 1
ATOM 931 C C . ILE B 1 22 ? -2.383 17.453 4.465 1 98.06 22 ILE B C 1
ATOM 933 O O . ILE B 1 22 ? -3.441 17.359 3.838 1 98.06 22 ILE B O 1
ATOM 937 N N . ASN B 1 23 ? -1.602 18.469 4.375 1 97.5 23 ASN B N 1
ATOM 938 C CA . ASN B 1 23 ? -1.94 19.609 3.52 1 97.5 23 ASN B CA 1
ATOM 939 C C . ASN B 1 23 ? -2.037 19.188 2.055 1 97.5 23 ASN B C 1
ATOM 941 O O . ASN B 1 23 ? -2.961 19.594 1.35 1 97.5 23 ASN B O 1
ATOM 945 N N . TRP B 1 24 ? -1.118 18.438 1.624 1 98.25 24 TRP B N 1
ATOM 946 C CA . TRP B 1 24 ? -1.1 18.031 0.223 1 98.25 24 TRP B CA 1
ATOM 947 C C . TRP B 1 24 ? -2.219 17.031 -0.071 1 98.25 24 TRP B C 1
ATOM 949 O O . TRP B 1 24 ? -2.777 17.031 -1.171 1 98.25 24 TRP B O 1
ATOM 959 N N . PHE B 1 25 ? -2.588 16.219 0.917 1 98.38 25 PHE B N 1
ATOM 960 C CA . PHE B 1 25 ? -3.775 15.398 0.712 1 98.38 25 PHE B CA 1
ATOM 961 C C . PHE B 1 25 ? -5.02 16.266 0.577 1 98.38 25 PHE B C 1
ATOM 963 O O . PHE B 1 25 ? -5.867 16.016 -0.281 1 98.38 25 PHE B O 1
ATOM 970 N N . THR B 1 26 ? -5.082 17.234 1.452 1 97.31 26 THR B N 1
ATOM 971 C CA . THR B 1 26 ? -6.234 18.125 1.422 1 97.31 26 THR B CA 1
ATOM 972 C C . THR B 1 26 ? -6.348 18.828 0.066 1 97.31 26 THR B C 1
ATOM 974 O O . THR B 1 26 ? -7.441 18.953 -0.485 1 97.31 26 THR B O 1
ATOM 977 N N . GLU B 1 27 ? -5.242 19.234 -0.416 1 97.69 27 GLU B N 1
ATOM 978 C CA . GLU B 1 27 ? -5.191 19.828 -1.753 1 97.69 27 GLU B CA 1
ATOM 979 C C . GLU B 1 27 ? -5.637 18.812 -2.812 1 97.69 27 GLU B C 1
ATOM 981 O O . GLU B 1 27 ? -6.441 19.141 -3.688 1 97.69 27 GLU B O 1
ATOM 986 N N . ALA B 1 28 ? -5.09 17.625 -2.799 1 98.19 28 ALA B N 1
ATOM 987 C CA . ALA B 1 28 ? -5.441 16.594 -3.756 1 98.19 28 ALA B CA 1
ATOM 988 C C . ALA B 1 28 ? -6.93 16.266 -3.699 1 98.19 28 ALA B C 1
ATOM 990 O O . ALA B 1 28 ? -7.582 16.125 -4.734 1 98.19 28 ALA B O 1
ATOM 991 N N . TYR B 1 29 ? -7.422 16.172 -2.477 1 97.25 29 TYR B N 1
ATOM 992 C CA . TYR B 1 29 ? -8.828 15.852 -2.262 1 97.25 29 TYR B CA 1
ATOM 993 C C . TYR B 1 29 ? -9.734 16.906 -2.895 1 97.25 29 TYR B C 1
ATOM 995 O O . TYR B 1 29 ? -10.789 16.578 -3.436 1 97.25 29 TYR B O 1
ATOM 1003 N N . SER B 1 30 ? -9.328 18.141 -2.799 1 96.88 30 SER B N 1
ATOM 1004 C CA . SER B 1 30 ? -10.117 19.25 -3.326 1 96.88 30 SER B CA 1
ATOM 1005 C C . SER B 1 30 ? -9.984 19.344 -4.84 1 96.88 30 SER B C 1
ATOM 1007 O O . SER B 1 30 ? -10.852 19.906 -5.508 1 96.88 30 SER B O 1
ATOM 1009 N N . THR B 1 31 ? -8.977 18.781 -5.406 1 98 31 THR B N 1
ATOM 1010 C CA . THR B 1 31 ? -8.641 18.984 -6.812 1 98 31 THR B CA 1
ATOM 1011 C C . THR B 1 31 ? -9.102 17.781 -7.648 1 98 31 THR B C 1
ATOM 1013 O O . THR B 1 31 ? -9.578 17.953 -8.773 1 98 31 THR B O 1
ATOM 1016 N N . TYR B 1 32 ? -8.969 16.578 -7.086 1 98.12 32 TYR B N 1
ATOM 1017 C CA . TYR B 1 32 ? -9.219 15.375 -7.863 1 98.12 32 TYR B CA 1
ATOM 1018 C C . TYR B 1 32 ? -10.461 14.648 -7.355 1 98.12 32 TYR B C 1
ATOM 1020 O O . TYR B 1 32 ? -10.891 14.852 -6.219 1 98.12 32 TYR B O 1
ATOM 1028 N N . THR B 1 33 ? -10.945 13.719 -8.188 1 97.06 33 THR B N 1
ATOM 1029 C CA . THR B 1 33 ? -12.172 13.008 -7.82 1 97.06 33 THR B CA 1
ATOM 1030 C C . THR B 1 33 ? -11.875 11.547 -7.484 1 97.06 33 THR B C 1
ATOM 1032 O O . THR B 1 33 ? -12.625 10.914 -6.75 1 97.06 33 THR B O 1
ATOM 1035 N N . THR B 1 34 ? -10.797 11.016 -7.984 1 98.06 34 THR B N 1
ATOM 1036 C CA . THR B 1 34 ? -10.562 9.594 -7.789 1 98.06 34 THR B CA 1
ATOM 1037 C C . THR B 1 34 ? -9.453 9.367 -6.77 1 98.06 34 THR B C 1
ATOM 1039 O O . THR B 1 34 ? -8.516 10.164 -6.676 1 98.06 34 THR B O 1
ATOM 1042 N N . PHE B 1 35 ? -9.539 8.258 -6.102 1 98.12 35 PHE B N 1
ATOM 1043 C CA . PHE B 1 35 ? -8.484 7.848 -5.184 1 98.12 35 PHE B CA 1
ATOM 1044 C C . PHE B 1 35 ? -7.148 7.734 -5.91 1 98.12 35 PHE B C 1
ATOM 1046 O O . PHE B 1 35 ? -6.102 8.094 -5.367 1 98.12 35 PHE B O 1
ATOM 1053 N N . LYS B 1 36 ? -7.227 7.281 -7.113 1 98.44 36 LYS B N 1
ATOM 1054 C CA . LYS B 1 36 ? -6.02 7.062 -7.906 1 98.44 36 LYS B CA 1
ATOM 1055 C C . LYS B 1 36 ? -5.285 8.375 -8.164 1 98.44 36 LYS B C 1
ATOM 1057 O O . LYS B 1 36 ? -4.074 8.461 -7.961 1 98.44 36 LYS B O 1
ATOM 1062 N N . ASP B 1 37 ? -5.949 9.359 -8.555 1 98.75 37 ASP B N 1
ATOM 1063 C CA . ASP B 1 37 ? -5.336 10.656 -8.828 1 98.75 37 ASP B CA 1
ATOM 1064 C C . ASP B 1 37 ? -4.781 11.281 -7.551 1 98.75 37 ASP B C 1
ATOM 1066 O O . ASP B 1 37 ? -3.713 11.898 -7.57 1 98.75 37 ASP B O 1
ATOM 1070 N N . MET B 1 38 ? -5.461 11.086 -6.477 1 98.75 38 MET B N 1
ATOM 1071 C CA . MET B 1 38 ? -5.004 11.617 -5.195 1 98.75 38 MET B CA 1
ATOM 1072 C C . MET B 1 38 ? -3.709 10.945 -4.754 1 98.75 38 MET B C 1
ATOM 1074 O O . MET B 1 38 ? -2.766 11.609 -4.332 1 98.75 38 MET B O 1
ATOM 1078 N N . ALA B 1 39 ? -3.73 9.641 -4.93 1 98.88 39 ALA B N 1
ATOM 1079 C CA . ALA B 1 39 ? -2.547 8.875 -4.543 1 98.88 39 ALA B CA 1
ATOM 1080 C C . ALA B 1 39 ? -1.346 9.258 -5.402 1 98.88 39 ALA B C 1
ATOM 1082 O O . ALA B 1 39 ? -0.232 9.406 -4.895 1 98.88 39 ALA B O 1
ATOM 1083 N N . ASP B 1 40 ? -1.606 9.406 -6.672 1 98.81 40 ASP B N 1
ATOM 1084 C CA . ASP B 1 40 ? -0.535 9.789 -7.586 1 98.81 40 ASP B CA 1
ATOM 1085 C C . ASP B 1 40 ? 0.036 11.156 -7.211 1 98.81 40 ASP B C 1
ATOM 1087 O O . ASP B 1 40 ? 1.253 11.352 -7.234 1 98.81 40 ASP B O 1
ATOM 1091 N N . TYR B 1 41 ? -0.805 12.023 -6.852 1 98.81 41 TYR B N 1
ATOM 1092 C CA . TYR B 1 41 ? -0.4 13.375 -6.484 1 98.81 41 TYR B CA 1
ATOM 1093 C C . TYR B 1 41 ? 0.496 13.359 -5.25 1 98.81 41 TYR B C 1
ATOM 1095 O O . TYR B 1 41 ? 1.563 13.977 -5.242 1 98.81 41 TYR B O 1
ATOM 1103 N N . LEU B 1 42 ? 0.069 12.656 -4.254 1 98.75 42 LEU B N 1
ATOM 1104 C CA . LEU B 1 42 ? 0.83 12.586 -3.014 1 98.75 42 LEU B CA 1
ATOM 1105 C C . LEU B 1 42 ? 2.189 11.938 -3.246 1 98.75 42 LEU B C 1
ATOM 1107 O O . LEU B 1 42 ? 3.215 12.453 -2.793 1 98.75 42 LEU B O 1
ATOM 1111 N N . LYS B 1 43 ? 2.135 10.859 -3.9 1 98.69 43 LYS B N 1
ATOM 1112 C CA . LYS B 1 43 ? 3.381 10.141 -4.164 1 98.69 43 LYS B CA 1
ATOM 1113 C C . LYS B 1 43 ? 4.371 11.023 -4.918 1 98.69 43 LYS B C 1
ATOM 1115 O O . LYS B 1 43 ? 5.547 11.102 -4.555 1 98.69 43 LYS B O 1
ATOM 1120 N N . GLN B 1 44 ? 3.883 11.672 -5.938 1 98.56 44 GLN B N 1
ATOM 1121 C CA . GLN B 1 44 ? 4.746 12.508 -6.766 1 98.56 44 GLN B CA 1
ATOM 1122 C C . GLN B 1 44 ? 5.293 13.695 -5.977 1 98.56 44 GLN B C 1
ATOM 1124 O O . GLN B 1 44 ? 6.469 14.039 -6.109 1 98.56 44 GLN B O 1
ATOM 1129 N N . LYS B 1 45 ? 4.492 14.312 -5.219 1 98.56 45 LYS B N 1
ATOM 1130 C CA . LYS B 1 45 ? 4.922 15.438 -4.391 1 98.56 45 LYS B CA 1
ATOM 1131 C C . LYS B 1 45 ? 6.027 15.016 -3.426 1 98.56 45 LYS B C 1
ATOM 1133 O O . LYS B 1 45 ? 7.043 15.703 -3.301 1 98.56 45 LYS B O 1
ATOM 1138 N N . PHE B 1 46 ? 5.84 13.898 -2.828 1 98.56 46 PHE B N 1
ATOM 1139 C CA . PHE B 1 46 ? 6.816 13.43 -1.854 1 98.56 46 PHE B CA 1
ATOM 1140 C C . PHE B 1 46 ? 8.094 12.961 -2.551 1 98.56 46 PHE B C 1
ATOM 1142 O O . PHE B 1 46 ? 9.195 13.219 -2.068 1 98.56 46 PHE B O 1
ATOM 1149 N N . ASP B 1 47 ? 7.914 12.32 -3.67 1 97.69 47 ASP B N 1
ATOM 1150 C CA . ASP B 1 47 ? 9.094 11.938 -4.438 1 97.69 47 ASP B CA 1
ATOM 1151 C C . ASP B 1 47 ? 9.914 13.164 -4.824 1 97.69 47 ASP B C 1
ATOM 1153 O O . ASP B 1 47 ? 11.148 13.133 -4.777 1 97.69 47 ASP B O 1
ATOM 1157 N N . HIS B 1 48 ? 9.227 14.148 -5.168 1 98.31 48 HIS B N 1
ATOM 1158 C CA . HIS B 1 48 ? 9.875 15.359 -5.656 1 98.31 48 HIS B CA 1
ATOM 1159 C C . HIS B 1 48 ? 10.57 16.109 -4.527 1 98.31 48 HIS B C 1
ATOM 1161 O O . HIS B 1 48 ? 11.695 16.594 -4.695 1 98.31 48 HIS B O 1
ATOM 1167 N N . ILE B 1 49 ? 10.016 16.172 -3.412 1 98.12 49 ILE B N 1
ATOM 1168 C CA . ILE B 1 49 ? 10.492 17.031 -2.336 1 98.12 49 ILE B CA 1
ATOM 1169 C C . ILE B 1 49 ? 11.445 16.25 -1.431 1 98.12 49 ILE B C 1
ATOM 1171 O O . ILE B 1 49 ? 12.461 16.781 -0.982 1 98.12 49 ILE B O 1
ATOM 1175 N N . TYR B 1 50 ? 11.078 14.984 -1.189 1 96.81 50 TYR B N 1
ATOM 1176 C CA . TYR B 1 50 ? 11.805 14.273 -0.143 1 96.81 50 TYR B CA 1
ATOM 1177 C C . TYR B 1 50 ? 12.617 13.125 -0.728 1 96.81 50 TYR B C 1
ATOM 1179 O O . TYR B 1 50 ? 13.172 12.312 0.013 1 96.81 50 TYR B O 1
ATOM 1187 N N . GLY B 1 51 ? 12.711 13 -1.985 1 95.56 51 GLY B N 1
ATOM 1188 C CA . GLY B 1 51 ? 13.461 11.93 -2.631 1 95.56 51 GLY B CA 1
ATOM 1189 C C . GLY B 1 51 ? 12.586 10.758 -3.043 1 95.56 51 GLY B C 1
ATOM 1190 O O . GLY B 1 51 ? 11.57 10.477 -2.404 1 95.56 51 GLY B O 1
ATOM 1191 N N . ARG B 1 52 ? 12.938 9.945 -3.887 1 93.94 52 ARG B N 1
ATOM 1192 C CA . ARG B 1 52 ? 12.125 8.945 -4.57 1 93.94 52 ARG B CA 1
ATOM 1193 C C . ARG B 1 52 ? 11.828 7.758 -3.652 1 93.94 52 ARG B C 1
ATOM 1195 O O . ARG B 1 52 ? 12.344 7.691 -2.535 1 93.94 52 ARG B O 1
ATOM 1202 N N . ASN B 1 53 ? 10.914 6.93 -4.059 1 95.12 53 ASN B N 1
ATOM 1203 C CA . ASN B 1 53 ? 10.539 5.625 -3.523 1 95.12 53 ASN B CA 1
ATOM 1204 C C . ASN B 1 53 ? 9.492 5.746 -2.422 1 95.12 53 ASN B C 1
ATOM 1206 O 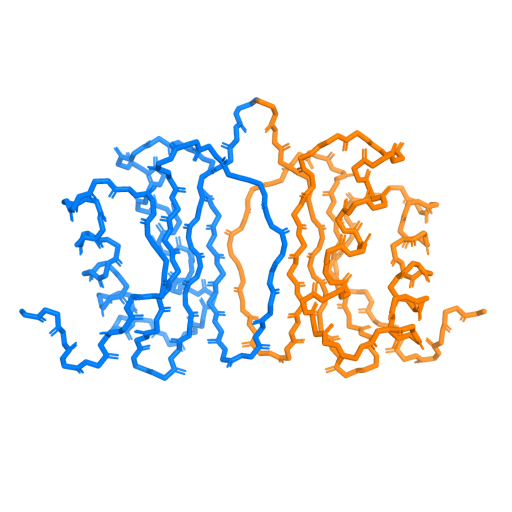O . ASN B 1 53 ? 9.5 4.977 -1.46 1 95.12 53 ASN B O 1
ATOM 1210 N N . TRP B 1 54 ? 8.734 6.738 -2.547 1 97.75 54 TRP B N 1
ATOM 1211 C CA . TRP B 1 54 ? 7.527 6.773 -1.724 1 97.75 54 TRP B CA 1
ATOM 1212 C C . TRP B 1 54 ? 6.418 5.934 -2.346 1 97.75 54 TRP B C 1
ATOM 1214 O O . TRP B 1 54 ? 6.348 5.789 -3.568 1 97.75 54 TRP B O 1
ATOM 1224 N N . GLN B 1 55 ? 5.512 5.355 -1.518 1 98.38 55 GLN B N 1
ATOM 1225 C CA . GLN B 1 55 ? 4.312 4.613 -1.89 1 98.38 55 GLN B CA 1
ATOM 1226 C C . GLN B 1 55 ? 3.074 5.195 -1.217 1 98.38 55 GLN B C 1
ATOM 1228 O O . GLN B 1 55 ? 3.129 5.613 -0.06 1 98.38 55 GLN B O 1
ATOM 1233 N N . CYS B 1 56 ? 2.041 5.219 -1.915 1 98.88 56 CYS B N 1
ATOM 1234 C CA . CYS B 1 56 ? 0.826 5.797 -1.354 1 98.88 56 CYS B CA 1
ATOM 1235 C C . CYS B 1 56 ? -0.377 4.898 -1.612 1 98.88 56 CYS B C 1
ATOM 1237 O O . CYS B 1 56 ? -0.568 4.414 -2.73 1 98.88 56 CYS B O 1
ATOM 1239 N N . VAL B 1 57 ? -1.136 4.656 -0.584 1 98.94 57 VAL B N 1
ATOM 1240 C CA . VAL B 1 5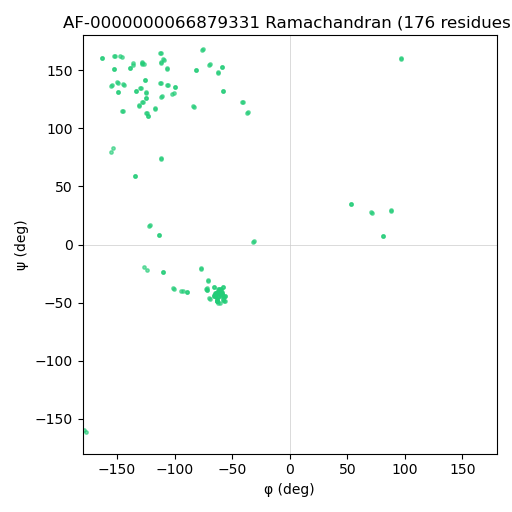7 ? -2.4 3.932 -0.662 1 98.94 57 VAL B CA 1
ATOM 1241 C C . VAL B 1 57 ? -3.52 4.777 -0.057 1 98.94 57 VAL B C 1
ATOM 1243 O O . VAL B 1 57 ? -3.371 5.32 1.041 1 98.94 57 VAL B O 1
ATOM 1246 N N . ILE B 1 58 ? -4.605 4.934 -0.735 1 98.81 58 ILE B N 1
ATOM 1247 C CA . ILE B 1 58 ? -5.777 5.668 -0.264 1 98.81 58 ILE B CA 1
ATOM 1248 C C . ILE B 1 58 ? -7.027 4.809 -0.434 1 98.81 58 ILE B C 1
ATOM 1250 O O . ILE B 1 58 ? -7.215 4.168 -1.473 1 98.81 58 ILE B O 1
ATOM 1254 N N . GLY B 1 59 ? -7.84 4.805 0.605 1 98.38 59 GLY B N 1
ATOM 1255 C CA . GLY B 1 59 ? -9.078 4.047 0.477 1 98.38 59 GLY B CA 1
ATOM 1256 C C . GLY B 1 59 ? -9.953 4.121 1.714 1 98.38 59 GLY B C 1
ATOM 1257 O O . GLY B 1 59 ? -9.867 5.082 2.482 1 98.38 59 GLY B O 1
ATOM 1258 N N . ARG B 1 60 ? -10.883 3.225 1.964 1 97.19 60 ARG B N 1
ATOM 1259 C CA . ARG B 1 60 ? -11.844 3.262 3.061 1 97.19 60 ARG B CA 1
ATOM 1260 C C . ARG B 1 60 ? -11.805 1.969 3.867 1 97.19 60 ARG B C 1
ATOM 1262 O O . ARG B 1 60 ? -12.242 1.935 5.016 1 97.19 60 ARG B O 1
ATOM 1269 N N . ASP B 1 61 ? -11.281 0.898 3.326 1 96.88 61 ASP B N 1
ATOM 1270 C CA . ASP B 1 61 ? -11.312 -0.401 3.99 1 96.88 61 ASP B CA 1
ATOM 1271 C C . ASP B 1 61 ? -10.172 -1.293 3.514 1 96.88 61 ASP B C 1
ATOM 1273 O O . ASP B 1 61 ? -10.391 -2.232 2.746 1 96.88 61 ASP B O 1
ATOM 1277 N N . PHE B 1 62 ? -9.039 -0.94 4.156 1 98.56 62 PHE B N 1
ATOM 1278 C CA . PHE B 1 62 ? -7.891 -1.771 3.812 1 98.56 62 PHE B CA 1
ATOM 1279 C C . PHE B 1 62 ? -6.969 -1.948 5.012 1 98.56 62 PHE B C 1
ATOM 1281 O O . PHE B 1 62 ? -7.082 -1.218 6 1 98.56 62 PHE B O 1
ATOM 1288 N N . GLU B 1 63 ? -6.148 -2.918 4.953 1 98.56 63 GLU B N 1
ATOM 1289 C CA . GLU B 1 63 ? -5.023 -3.154 5.855 1 98.56 63 GLU B CA 1
ATOM 1290 C C . GLU B 1 63 ? -3.729 -3.369 5.078 1 98.56 63 GLU B C 1
ATOM 1292 O O . GLU B 1 63 ? -3.76 -3.684 3.885 1 98.56 63 GLU B O 1
ATOM 1297 N N . SER B 1 64 ? -2.678 -3.111 5.773 1 98.56 64 SER B N 1
ATOM 1298 C CA . SER B 1 64 ? -1.405 -3.258 5.07 1 98.56 64 SER B CA 1
ATOM 1299 C C . SER B 1 64 ? -0.359 -3.924 5.957 1 98.56 64 SER B C 1
ATOM 1301 O O . SER B 1 64 ? -0.48 -3.916 7.184 1 98.56 64 SER B O 1
ATOM 1303 N N . SER B 1 65 ? 0.548 -4.582 5.402 1 98.69 65 SER B N 1
ATOM 1304 C CA . SER B 1 65 ? 1.816 -5.012 5.98 1 98.69 65 SER B CA 1
ATOM 1305 C C . SER B 1 65 ? 2.998 -4.512 5.156 1 98.69 65 SER B C 1
ATOM 1307 O O . SER B 1 65 ? 3.197 -4.949 4.02 1 98.69 65 SER B O 1
ATOM 1309 N N . ILE B 1 66 ? 3.758 -3.535 5.781 1 97.44 66 ILE B N 1
ATOM 1310 C CA . ILE B 1 66 ? 4.77 -2.869 4.969 1 97.44 66 ILE B CA 1
ATOM 1311 C C . ILE B 1 66 ? 6.066 -2.736 5.77 1 97.44 66 ILE B C 1
ATOM 1313 O O . ILE B 1 66 ? 6.051 -2.799 7 1 97.44 66 ILE B O 1
ATOM 1317 N N . THR B 1 67 ? 7.164 -2.625 5.09 1 95.31 67 THR B N 1
ATOM 1318 C CA . THR B 1 67 ? 8.453 -2.217 5.625 1 95.31 67 THR B CA 1
ATOM 1319 C C . THR B 1 67 ? 8.867 -0.853 5.074 1 95.31 67 THR B C 1
ATOM 1321 O O . THR B 1 67 ? 8.781 -0.616 3.867 1 95.31 67 THR B O 1
ATOM 1324 N N . HIS B 1 68 ? 9.172 0.027 5.922 1 94.19 68 HIS B N 1
ATOM 1325 C CA . HIS B 1 68 ? 9.508 1.383 5.504 1 94.19 68 HIS B CA 1
ATOM 1326 C C . HIS B 1 68 ? 10.859 1.816 6.074 1 94.19 68 HIS B C 1
ATOM 1328 O O . HIS B 1 68 ? 11.328 1.245 7.059 1 94.19 68 HIS B O 1
ATOM 1334 N N . LEU B 1 69 ? 11.531 2.762 5.426 1 92.5 69 LEU B N 1
ATOM 1335 C CA . LEU B 1 69 ? 12.703 3.43 5.984 1 92.5 69 LEU B CA 1
ATOM 1336 C C . LEU B 1 69 ? 12.336 4.191 7.254 1 92.5 69 LEU B C 1
ATOM 1338 O O . LEU B 1 69 ? 11.242 4.754 7.355 1 92.5 69 LEU B O 1
ATOM 1342 N N . ASP B 1 70 ? 13.281 4.223 8.086 1 91.06 70 ASP B N 1
ATOM 1343 C CA . ASP B 1 70 ? 13.039 4.859 9.375 1 91.06 70 ASP B CA 1
ATOM 1344 C C . ASP B 1 70 ? 12.609 6.312 9.195 1 91.06 70 ASP B C 1
ATOM 1346 O O . ASP B 1 70 ? 13.172 7.039 8.383 1 91.06 70 ASP B O 1
ATOM 1350 N N . ASN B 1 71 ? 11.539 6.715 9.875 1 91.62 71 ASN B N 1
ATOM 1351 C CA . ASN B 1 71 ? 11.047 8.086 9.969 1 91.62 71 ASN B CA 1
ATOM 1352 C C . ASN B 1 71 ? 10.438 8.555 8.656 1 91.62 71 ASN B C 1
ATOM 1354 O O . ASN B 1 71 ? 10.531 9.734 8.312 1 91.62 71 ASN B O 1
ATOM 1358 N N . ASN B 1 72 ? 9.945 7.641 7.891 1 96.62 72 ASN B N 1
ATOM 1359 C CA . ASN B 1 72 ? 9.32 7.988 6.617 1 96.62 72 ASN B CA 1
ATOM 1360 C C . ASN B 1 72 ? 7.996 7.262 6.43 1 96.62 72 ASN B C 1
ATOM 1362 O O . ASN B 1 72 ? 7.812 6.539 5.445 1 96.62 72 ASN B O 1
ATOM 1366 N N . LEU B 1 73 ? 7.121 7.492 7.34 1 98.44 73 LEU B N 1
ATOM 1367 C CA . LEU B 1 73 ? 5.816 6.848 7.289 1 98.44 73 LEU B CA 1
ATOM 1368 C C . LEU B 1 73 ? 4.746 7.734 7.918 1 98.44 73 LEU B C 1
ATOM 1370 O O . LEU B 1 73 ? 4.965 8.312 8.984 1 98.44 73 LEU B O 1
ATOM 1374 N N . ILE B 1 74 ? 3.58 7.785 7.309 1 98.81 74 ILE B N 1
ATOM 1375 C CA . ILE B 1 74 ? 2.4 8.359 7.945 1 98.81 74 ILE B CA 1
ATOM 1376 C C . ILE B 1 74 ? 1.156 7.574 7.527 1 98.81 74 ILE B C 1
ATOM 1378 O O . ILE B 1 74 ? 1.032 7.168 6.371 1 98.81 74 ILE B O 1
ATOM 1382 N N . TYR B 1 75 ? 0.303 7.32 8.484 1 98.81 75 TYR B N 1
ATOM 1383 C CA . TYR B 1 75 ? -1.012 6.711 8.32 1 98.81 75 TYR B CA 1
ATOM 1384 C C . TYR B 1 75 ? -2.082 7.52 9.047 1 98.81 75 TYR B C 1
ATOM 1386 O O . TYR B 1 75 ? -2.025 7.688 10.266 1 98.81 75 TYR B O 1
ATOM 1394 N N . PHE B 1 76 ? -3.059 8 8.297 1 98.69 76 PHE B N 1
ATOM 1395 C CA . PHE B 1 76 ? -4.039 8.883 8.922 1 98.69 76 PHE B CA 1
ATOM 1396 C C . PHE B 1 76 ? -5.383 8.797 8.203 1 98.69 76 PHE B C 1
ATOM 1398 O O . PHE B 1 76 ? -5.473 8.227 7.113 1 98.69 76 PHE B O 1
ATOM 1405 N N . TYR B 1 77 ? -6.438 9.258 8.891 1 97.88 77 TYR B N 1
ATOM 1406 C CA . TYR B 1 77 ? -7.777 9.383 8.328 1 97.88 77 TYR B CA 1
ATOM 1407 C C . TYR B 1 77 ? -8.109 10.844 8.055 1 97.88 77 TYR B C 1
ATOM 1409 O O . TYR B 1 77 ? -7.758 11.734 8.836 1 97.88 77 TYR B O 1
ATOM 1417 N N . SER B 1 78 ? -8.703 11.07 6.926 1 96.38 78 SER B N 1
ATOM 1418 C CA . SER B 1 78 ? -9.18 12.406 6.59 1 96.38 78 SER B CA 1
ATOM 1419 C C . SER B 1 78 ? -10.328 12.344 5.582 1 96.38 78 SER B C 1
ATOM 1421 O O . SER B 1 78 ? -10.258 11.602 4.602 1 96.38 78 SER B O 1
ATOM 1423 N N . LYS B 1 79 ? -11.367 13.125 5.777 1 91.38 79 LYS B N 1
ATOM 1424 C CA . LYS B 1 79 ? 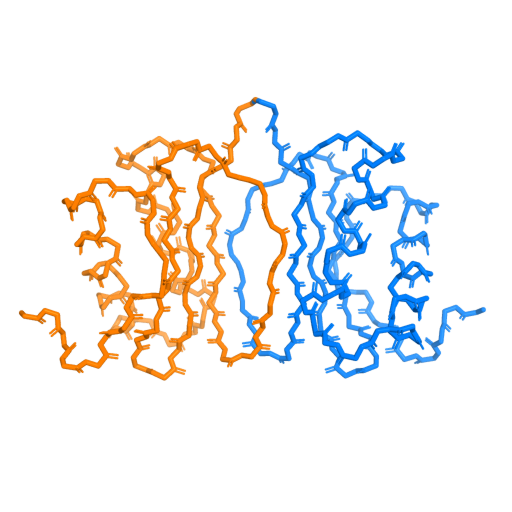-12.484 13.242 4.84 1 91.38 79 LYS B CA 1
ATOM 1425 C C . LYS B 1 79 ? -13.07 11.875 4.512 1 91.38 79 LYS B C 1
ATOM 1427 O O . LYS B 1 79 ? -13.289 11.555 3.346 1 91.38 79 LYS B O 1
ATOM 1432 N N . SER B 1 80 ? -13.109 10.914 5.496 1 93.38 80 SER B N 1
ATOM 1433 C CA . SER B 1 80 ? -13.711 9.586 5.441 1 93.38 80 SER B CA 1
ATOM 1434 C C . SER B 1 80 ? -12.797 8.594 4.734 1 93.38 80 SER B C 1
ATOM 1436 O O . SER B 1 80 ? -13.203 7.469 4.43 1 93.38 80 SER B O 1
ATOM 1438 N N . LEU B 1 81 ? -11.609 9.102 4.473 1 97.38 81 LEU B N 1
ATOM 1439 C CA . LEU B 1 81 ? -10.641 8.227 3.822 1 97.38 81 LEU B CA 1
ATOM 1440 C C . LEU B 1 81 ? -9.492 7.891 4.77 1 97.38 81 LEU B C 1
ATOM 1442 O O . LEU B 1 81 ? -9.258 8.609 5.746 1 97.38 81 LEU B O 1
ATOM 1446 N N . GLU B 1 82 ? -8.906 6.812 4.453 1 98.12 82 GLU B N 1
ATOM 1447 C CA . GLU B 1 82 ? -7.633 6.512 5.109 1 98.12 82 GLU B CA 1
ATOM 1448 C C . GLU B 1 82 ? -6.473 6.566 4.117 1 98.12 82 GLU B C 1
ATOM 1450 O O . GLU B 1 82 ? -6.621 6.172 2.959 1 98.12 82 GLU B O 1
ATOM 1455 N N . ILE B 1 83 ? -5.32 7.137 4.496 1 98.81 83 ILE B N 1
ATOM 1456 C CA . ILE B 1 83 ? -4.148 7.383 3.664 1 98.81 83 ILE B CA 1
ATOM 1457 C C . ILE B 1 83 ? -2.918 6.742 4.305 1 98.81 83 ILE B C 1
ATOM 1459 O O . ILE B 1 83 ? -2.633 6.969 5.484 1 98.81 83 ILE B O 1
ATOM 1463 N N . LEU B 1 84 ? -2.248 5.945 3.549 1 98.94 84 LEU B N 1
ATOM 1464 C CA . LEU B 1 84 ? -0.964 5.371 3.936 1 98.94 84 LEU B CA 1
ATOM 1465 C C . LEU B 1 84 ? 0.143 5.832 2.996 1 98.94 84 LEU B C 1
ATOM 1467 O O . LEU B 1 84 ? 0.064 5.617 1.784 1 98.94 84 LEU B O 1
ATOM 1471 N N . LEU B 1 85 ? 1.059 6.52 3.521 1 98.88 85 LEU B N 1
ATOM 1472 C CA . LEU B 1 85 ? 2.203 7.047 2.789 1 98.88 85 LEU B CA 1
ATOM 1473 C C . LEU B 1 85 ? 3.512 6.66 3.475 1 98.88 85 LEU B C 1
ATOM 1475 O O . LEU B 1 85 ? 3.697 6.934 4.664 1 98.88 85 LEU B O 1
ATOM 1479 N N . PHE B 1 86 ? 4.383 5.957 2.662 1 98.31 86 PHE B N 1
ATOM 1480 C CA . PHE B 1 86 ? 5.625 5.508 3.279 1 98.31 86 PHE B CA 1
ATOM 1481 C C . PHE B 1 86 ? 6.73 5.375 2.24 1 98.31 86 PHE B C 1
ATOM 1483 O O . PHE B 1 86 ? 6.457 5.176 1.056 1 98.31 86 PHE B O 1
ATOM 1490 N N . LYS B 1 87 ? 7.949 5.582 2.75 1 97.06 87 LYS B N 1
ATOM 1491 C CA . LYS B 1 87 ? 9.125 5.48 1.888 1 97.06 87 LYS B CA 1
ATOM 1492 C C . LYS B 1 87 ? 9.812 4.129 2.051 1 97.06 87 LYS B C 1
ATOM 1494 O O . LYS B 1 87 ? 9.914 3.609 3.166 1 97.06 87 LYS B O 1
ATOM 1499 N N . THR B 1 88 ? 10.18 3.521 0.918 1 95.31 88 THR B N 1
ATOM 1500 C CA . THR B 1 88 ? 10.898 2.254 0.965 1 95.31 88 THR B CA 1
ATOM 1501 C C . THR B 1 88 ? 12.352 2.439 0.525 1 95.31 88 THR B C 1
ATOM 1503 O O . THR B 1 88 ? 12.703 3.471 -0.051 1 95.31 88 THR B O 1
ATOM 1506 N N . ALA B 1 89 ? 13.242 1.505 0.91 1 81.56 89 ALA B N 1
ATOM 1507 C CA . ALA B 1 89 ? 14.688 1.63 0.694 1 81.56 89 ALA B CA 1
ATOM 1508 C C . ALA B 1 89 ? 15.031 1.493 -0.786 1 81.56 89 ALA B C 1
ATOM 1510 O O . ALA B 1 89 ? 14.203 1.048 -1.585 1 81.56 89 ALA B O 1
ATOM 1511 N N . TYR B 1 90 ? 16.188 2.092 -1.268 1 65.06 90 TYR B N 1
ATOM 1512 C CA . TYR B 1 90 ? 16.766 2.039 -2.607 1 65.06 90 TYR B CA 1
ATOM 1513 C C . TYR B 1 90 ? 17.312 0.654 -2.908 1 65.06 90 TYR B C 1
ATOM 1515 O O . TYR B 1 90 ? 17.781 -0.043 -2.004 1 65.06 90 TYR B O 1
#

InterPro domains:
  IPR001372 Dynein light chain, type 1/2 [PF01221] (7-88)
  IPR001372 Dynein light chain, type 1/2 [PTHR11886] (6-88)
  IPR001372 Dynein light chain, type 1/2 [SM01375] (1-88)
  IPR037177 Dynein light chain superfamily [G3DSA:3.30.740.10] (1-89)
  IPR037177 Dynein light chain superfamily [SSF54648] (6-88)

Nearest PDB structures (foldseek):
  7y8w-assembly1_B  TM=9.890E-01  e=4.516E-11  Caenorhabditis elegans
  8glv-assembly1_AQ  TM=9.306E-01  e=7.566E-11  Chlamydomonas reinhardtii
  7cnu-assembly2_B  TM=9.829E-01  e=3.127E-10  Homo sapiens
  3rjs-assembly1_A-2  TM=9.562E-01  e=2.931E-10  Toxoplasma gondii
  7n9f-assembly1_s  TM=9.703E-01  e=3.794E-10  Saccharomyces cerevisiae

pLDDT: mean 94.78, std 10.18, range [41.72, 98.94]

Sequence (180 aa):
MPDDQTKIIMAYMPKDMENNAINWFTEAYSTYTTFKDMADYLKQKFDHIYGRNWQCVIGRDFESSITHLDNNLIYFYSKSLEILLFKTAYMPDDQTKIIMAYMPKDMENNAINWFTEAYSTYTTFKDMADYLKQKFDHIYGRNWQCVIGRDFESSITHLDNNLIYFYSKSLEILLFKTAY

Organism: Schistosoma mansoni (NCBI:txid6183)

Solvent-accessible surface area (backbone atoms only — not comparable to full-atom values): 9370 Å² total; per-residue (Å²): 119,84,60,98,57,59,46,80,78,44,69,39,48,57,68,69,58,52,51,46,54,53,52,49,47,53,50,30,59,76,72,41,89,46,50,45,57,31,17,42,49,50,26,50,52,43,25,70,75,73,45,72,53,37,29,18,37,27,29,71,44,68,31,62,28,77,69,60,42,87,59,32,35,38,32,33,34,42,87,83,28,39,40,40,39,34,26,41,51,80,118,84,61,98,58,61,46,77,77,44,70,38,48,58,69,68,59,51,51,47,55,53,50,51,46,54,50,31,58,73,73,42,89,46,50,47,58,32,17,42,50,51,26,49,52,44,24,70,74,73,45,69,50,36,29,18,38,24,31,70,44,69,30,61,27,77,70,59,41,88,57,32,32,38,30,33,34,42,88,85,28,37,39,40,38,36,26,42,50,88

Secondary structure (DSSP, 8-state):
---TT-EEEEEES-HHHHHHHHHHHHHHHHH-SSHHHHHHHHHHHHHHHH-S-EEEEEEEEEEEE----TT-EEEEEETTEEEEEEE---/---TT-EEEEEES-HHHHHHHHHHHHHHHHH-SSHHHHHHHHHHHHHHHH-S-EEEEEEEEEEEE----TT-EEEEEETTEEEEEEE---